Protein AF-A0A6G3MN81-F1 (afdb_monomer_lite)

Sequence (105 aa):
CWVNGWAELLYFGDRMFYSDWWASVNYSEYYRKWNMIVQDWIRTYLFDEIRHHLPNNIKNKMATVLIIILSAIIHDYLFCLTLNKFIPTFIFLYGIIGGMYLIIP

Organism: Henneguya salminicola (NCBI:txid69463)

InterPro domains:
  IPR004299 Membrane bound O-acyl transferase, MBOAT [PF03062] (1-93)
  IPR014371 Sterol O-acyltransfer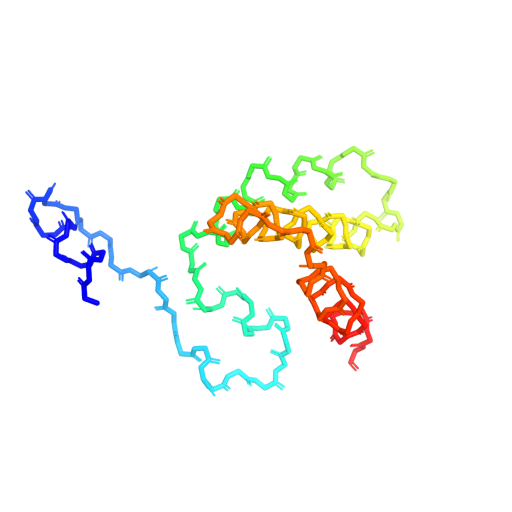ase, ACAT/DAG/ARE types [PTHR10408] (1-96)

Foldseek 3Di:
DVVVVVCVVVVNDDDQQADPLVPDPALVSNVCGVGVPVVVCCVPPQLVVQLVPDDPVCSNLVSVLVSQQVVLVVVQVVVCVVVVDRDSVSCVCRNPVVSVRVNPD

Radius of gyration: 15.77 Å; chains: 1; bounding box: 42×30×38 Å

pLDDT: mean 92.03, std 5.7, range [56.72, 98.12]

Secondary structure (DSSP, 8-state):
-HHHHHHHHTT-----S--SGGG-SSHHHHHHHH-HHHHHHIIIIIIHHHHHTS-TTTHHHHHHHHHHHHHHHHHHHHHHHHHTS---HHIIIIIIIIHHHHH--

Structure (mmCIF, N/CA/C/O backbone):
data_AF-A0A6G3MN81-F1
#
_entry.id   AF-A0A6G3MN81-F1
#
loop_
_atom_site.group_PDB
_atom_site.id
_atom_site.type_symbol
_atom_site.label_atom_id
_atom_site.label_alt_id
_atom_site.label_comp_id
_atom_site.label_asym_id
_atom_site.label_entity_id
_atom_site.label_seq_id
_atom_site.pdbx_PDB_ins_code
_atom_site.Cartn_x
_atom_site.Cartn_y
_atom_site.Cartn_z
_atom_site.occupancy
_atom_site.B_iso_or_equiv
_atom_site.auth_seq_id
_atom_site.auth_comp_id
_atom_site.auth_asym_id
_atom_site.auth_atom_id
_atom_site.pdbx_PDB_model_num
ATOM 1 N N . CYS A 1 1 ? -9.732 -12.425 8.362 1.00 89.81 1 CYS A N 1
ATOM 2 C CA . CYS A 1 1 ? -11.167 -12.804 8.379 1.00 89.81 1 CYS A CA 1
ATOM 3 C C . CYS A 1 1 ? -12.083 -11.639 7.997 1.00 89.81 1 CYS A C 1
ATOM 5 O O . CYS A 1 1 ? -12.946 -11.855 7.162 1.00 89.81 1 CYS A O 1
ATOM 7 N N . TRP A 1 2 ? -11.885 -10.429 8.538 1.00 95.75 2 TRP A N 1
ATOM 8 C CA . TRP A 1 2 ? -12.749 -9.259 8.303 1.00 95.75 2 TRP A CA 1
ATOM 9 C C . TRP A 1 2 ? -13.120 -9.009 6.832 1.00 95.75 2 TRP A C 1
ATOM 11 O O . TRP A 1 2 ? -14.298 -8.992 6.493 1.00 95.75 2 TRP A O 1
ATOM 21 N N . VAL A 1 3 ? -12.125 -8.894 5.946 1.00 96.19 3 VAL A N 1
ATOM 22 C CA . VAL A 1 3 ? -12.366 -8.606 4.519 1.00 96.19 3 VAL A CA 1
ATOM 23 C C . VAL A 1 3 ? -13.105 -9.751 3.814 1.00 96.19 3 VAL A C 1
ATOM 25 O O . VAL A 1 3 ? -13.998 -9.501 3.014 1.00 96.19 3 VAL A O 1
ATOM 28 N N . ASN A 1 4 ? -12.820 -11.008 4.176 1.00 96.38 4 ASN A N 1
ATOM 29 C CA . ASN A 1 4 ? -13.579 -12.159 3.676 1.00 96.38 4 ASN A CA 1
ATOM 30 C C . ASN A 1 4 ? -15.043 -12.128 4.131 1.00 96.38 4 ASN A C 1
ATOM 32 O O . ASN A 1 4 ? -15.917 -12.490 3.350 1.00 96.38 4 ASN A O 1
ATOM 36 N N . GLY A 1 5 ? -15.311 -11.677 5.361 1.00 97.44 5 GLY A N 1
ATOM 37 C CA . GLY A 1 5 ? -16.675 -11.515 5.866 1.00 97.44 5 GLY A CA 1
ATOM 38 C C . GLY A 1 5 ? -17.473 -10.511 5.036 1.00 97.44 5 GLY A C 1
ATOM 39 O O . GLY A 1 5 ? -18.572 -10.820 4.590 1.00 97.44 5 GLY A O 1
ATOM 40 N N . TRP A 1 6 ? -16.891 -9.343 4.751 1.00 97.56 6 TRP A N 1
ATOM 41 C CA . TRP A 1 6 ? -17.528 -8.343 3.888 1.00 97.56 6 TRP A CA 1
ATOM 42 C C . TRP A 1 6 ? -17.697 -8.810 2.449 1.00 97.56 6 TRP A C 1
ATOM 44 O O . TRP A 1 6 ? -18.755 -8.602 1.865 1.00 97.56 6 TRP A O 1
ATOM 54 N N . ALA A 1 7 ? -16.685 -9.465 1.885 1.00 97.44 7 ALA A N 1
ATOM 55 C CA . ALA A 1 7 ? -16.778 -9.983 0.532 1.00 97.44 7 ALA A CA 1
ATOM 56 C C . ALA A 1 7 ? -17.890 -11.037 0.396 1.00 97.44 7 ALA A C 1
ATOM 58 O O . ALA A 1 7 ? -18.561 -11.068 -0.628 1.00 97.44 7 ALA A O 1
ATOM 59 N N . GLU A 1 8 ? -18.156 -11.833 1.437 1.00 97.88 8 GLU A N 1
ATOM 60 C CA . GLU A 1 8 ? -19.284 -12.770 1.437 1.00 97.88 8 GLU A CA 1
ATOM 61 C C . GLU A 1 8 ? -20.630 -12.052 1.522 1.00 97.88 8 GLU A C 1
ATOM 63 O O . GLU A 1 8 ? -21.514 -12.305 0.709 1.00 97.88 8 GLU A O 1
ATOM 68 N N . LEU A 1 9 ? -20.761 -11.095 2.447 1.00 98.12 9 LEU A N 1
ATOM 69 C CA . LEU A 1 9 ? -21.987 -10.304 2.607 1.00 98.12 9 LEU A CA 1
ATOM 70 C C . LEU A 1 9 ? -22.361 -9.524 1.339 1.00 98.12 9 LEU A C 1
ATOM 72 O O . LEU A 1 9 ? -23.541 -9.299 1.080 1.00 98.12 9 LEU A O 1
ATOM 76 N N . LEU A 1 10 ? -21.363 -9.103 0.562 1.00 98.00 10 LEU A N 1
ATOM 77 C CA . LEU A 1 10 ? -21.537 -8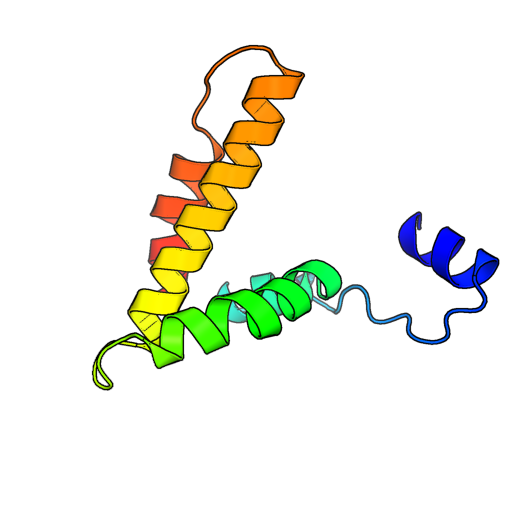.332 -0.668 1.00 98.00 10 LEU A CA 1
ATOM 78 C C . LEU A 1 10 ? -21.554 -9.199 -1.936 1.00 98.00 10 LEU A C 1
ATOM 80 O O . LEU A 1 10 ? -21.603 -8.645 -3.031 1.00 98.00 10 LEU A O 1
ATOM 84 N N . TYR A 1 11 ? -21.499 -10.531 -1.813 1.00 97.31 11 TYR A N 1
ATOM 85 C CA . TYR A 1 11 ? -21.392 -11.458 -2.949 1.00 97.31 11 TYR A CA 1
ATOM 86 C C . TYR A 1 11 ? -20.218 -11.135 -3.894 1.00 97.31 11 TYR A C 1
ATOM 88 O O . TYR A 1 11 ? -20.289 -11.329 -5.108 1.00 97.31 11 TYR A O 1
ATOM 96 N N . PHE A 1 12 ? -19.115 -10.631 -3.342 1.00 97.44 12 PHE A N 1
ATOM 97 C CA . PHE A 1 12 ? -17.908 -10.304 -4.089 1.00 97.44 12 PHE A CA 1
ATOM 98 C C . PHE A 1 12 ? -17.066 -11.568 -4.312 1.00 97.44 12 PHE A C 1
ATOM 100 O O . PHE A 1 12 ? -16.662 -12.238 -3.363 1.00 97.44 12 PHE A O 1
ATOM 107 N N . GLY A 1 13 ? -16.828 -11.932 -5.573 1.00 96.06 13 GLY A N 1
ATOM 108 C CA . GLY A 1 13 ? -16.188 -13.203 -5.936 1.00 96.06 13 GLY A CA 1
ATOM 109 C C . GLY A 1 13 ? -14.665 -13.235 -5.788 1.00 96.06 13 GLY A C 1
ATOM 110 O O . GLY A 1 13 ? -14.112 -14.306 -5.549 1.00 96.06 13 GLY A O 1
ATOM 111 N N . ASP A 1 14 ? -13.981 -12.093 -5.903 1.00 95.44 14 ASP A N 1
ATOM 112 C CA . ASP A 1 14 ? -12.521 -12.047 -5.789 1.00 95.44 14 ASP A CA 1
ATOM 113 C C . ASP A 1 14 ? -12.090 -12.037 -4.315 1.00 95.44 14 ASP A C 1
ATOM 115 O O . ASP A 1 14 ? -12.557 -11.231 -3.508 1.00 95.44 14 ASP A O 1
ATOM 119 N N . ARG A 1 15 ? -11.221 -12.983 -3.955 1.00 94.50 15 ARG A N 1
ATOM 120 C CA . ARG A 1 15 ? -10.774 -13.234 -2.577 1.00 94.50 15 ARG A CA 1
ATOM 121 C C . ARG A 1 15 ? -9.258 -13.174 -2.419 1.00 94.50 15 ARG A C 1
ATOM 123 O O . ARG A 1 15 ? -8.759 -13.467 -1.330 1.00 94.50 15 ARG A O 1
ATOM 130 N N . MET A 1 16 ? -8.511 -12.788 -3.457 1.00 94.31 16 MET A N 1
ATOM 131 C CA . MET A 1 16 ? -7.052 -12.653 -3.381 1.00 94.31 16 MET A CA 1
ATOM 132 C C . MET A 1 16 ? -6.638 -11.350 -2.684 1.00 94.31 16 MET A C 1
ATOM 134 O O . MET A 1 16 ? -6.056 -10.448 -3.274 1.00 94.31 16 MET A O 1
ATOM 138 N N . PHE A 1 17 ? -6.934 -11.244 -1.389 1.00 95.69 17 PHE A N 1
ATOM 139 C CA . PHE A 1 17 ? -6.592 -10.064 -0.587 1.00 95.69 17 PHE A CA 1
ATOM 140 C C . PHE A 1 17 ? -5.129 -10.049 -0.118 1.00 95.69 17 PHE A C 1
ATOM 142 O O . PHE A 1 17 ? -4.583 -8.989 0.192 1.00 95.69 17 PHE A O 1
ATOM 149 N N . TYR A 1 18 ? -4.501 -11.222 -0.047 1.00 95.12 18 TYR A N 1
ATOM 150 C CA . TYR A 1 18 ? -3.092 -11.434 0.276 1.00 95.12 18 TYR A CA 1
ATOM 151 C C . TYR A 1 18 ? -2.625 -12.763 -0.333 1.00 95.12 18 TYR A C 1
ATOM 153 O O . TYR A 1 18 ? -3.433 -13.669 -0.543 1.00 95.12 18 TYR A O 1
ATOM 161 N N . SER A 1 19 ? -1.322 -12.887 -0.577 1.00 94.69 19 SER A N 1
ATOM 162 C CA . SER A 1 19 ? -0.676 -14.128 -1.032 1.00 94.69 19 SER A CA 1
ATOM 163 C C . SER A 1 19 ? 0.221 -14.703 0.074 1.00 94.69 19 SER A C 1
ATOM 165 O O . SER A 1 19 ? 0.214 -14.231 1.210 1.00 94.69 19 SER A O 1
ATOM 167 N N . ASP A 1 20 ? 1.016 -15.714 -0.256 1.00 95.62 20 ASP A N 1
ATOM 168 C CA . ASP A 1 20 ? 2.115 -16.326 0.506 1.00 95.62 20 ASP A CA 1
ATOM 169 C C . ASP A 1 20 ? 3.267 -15.353 0.865 1.00 95.62 20 ASP A C 1
ATOM 171 O O . ASP A 1 20 ? 4.444 -15.614 0.618 1.00 95.62 20 ASP A O 1
ATOM 175 N N . TRP A 1 21 ? 2.952 -14.206 1.472 1.00 94.12 21 TRP A N 1
ATOM 176 C CA . TRP A 1 21 ? 3.918 -13.157 1.818 1.00 94.12 21 TRP A CA 1
ATOM 177 C C . TRP A 1 21 ? 4.984 -13.626 2.812 1.00 94.12 21 TRP A C 1
ATOM 179 O O . TRP A 1 21 ? 6.106 -13.127 2.772 1.00 94.12 21 TRP A O 1
ATOM 189 N N . TRP A 1 22 ? 4.671 -14.604 3.663 1.00 93.94 22 TRP A N 1
ATOM 190 C CA . TRP A 1 22 ? 5.595 -15.163 4.657 1.00 93.94 22 TRP A CA 1
ATOM 191 C C . TRP A 1 22 ? 6.725 -15.987 4.032 1.00 93.94 22 TRP A C 1
ATOM 193 O O . TRP A 1 22 ? 7.759 -16.176 4.664 1.00 93.94 22 TRP A O 1
ATOM 203 N N . ALA A 1 23 ? 6.531 -16.481 2.807 1.00 95.44 23 ALA A N 1
ATOM 204 C CA . ALA A 1 23 ? 7.532 -17.236 2.061 1.00 95.44 23 ALA A CA 1
ATOM 205 C C . ALA A 1 23 ? 8.410 -16.334 1.172 1.00 95.44 23 ALA A C 1
ATOM 207 O O . ALA A 1 23 ? 9.287 -16.831 0.468 1.00 95.44 23 ALA A O 1
ATOM 208 N N . SER A 1 24 ? 8.179 -15.017 1.193 1.00 92.12 24 SER A N 1
ATOM 209 C CA . SER A 1 24 ? 8.939 -14.051 0.395 1.00 92.12 24 SER A CA 1
ATOM 210 C C . SER A 1 24 ? 10.409 -14.028 0.805 1.00 92.12 24 SER A C 1
ATOM 212 O O . SER A 1 24 ? 10.728 -13.859 1.981 1.00 92.12 24 SER A O 1
ATOM 214 N N . VAL A 1 25 ? 11.310 -14.126 -0.174 1.00 90.62 25 VAL A N 1
ATOM 215 C CA . VAL A 1 25 ? 12.768 -14.131 0.073 1.00 90.62 25 VAL A CA 1
ATOM 216 C C . VAL A 1 25 ? 13.351 -12.715 0.072 1.00 90.62 25 VAL A C 1
ATOM 218 O O . VAL A 1 25 ? 14.400 -12.463 0.658 1.00 90.62 25 VAL A O 1
ATOM 221 N N . ASN A 1 26 ? 12.666 -11.765 -0.568 1.00 89.25 26 ASN A N 1
ATOM 222 C CA . ASN A 1 26 ? 13.080 -10.367 -0.638 1.00 89.25 26 ASN A CA 1
ATOM 223 C C . ASN A 1 26 ? 11.937 -9.415 -0.254 1.00 89.25 26 ASN A C 1
ATOM 225 O O . ASN A 1 26 ? 10.752 -9.743 -0.359 1.00 89.25 26 ASN A O 1
ATOM 229 N N . TYR A 1 27 ? 12.302 -8.197 0.153 1.00 87.94 27 TYR A N 1
ATOM 230 C CA . TYR A 1 27 ? 11.336 -7.174 0.567 1.00 87.94 27 TYR A CA 1
ATOM 231 C C . TYR A 1 27 ? 10.396 -6.757 -0.567 1.00 87.94 27 TYR A C 1
ATOM 233 O O . TYR A 1 27 ? 9.220 -6.493 -0.331 1.00 87.94 27 TYR A O 1
ATOM 241 N N . SER A 1 28 ? 10.889 -6.737 -1.806 1.00 88.50 28 SER A N 1
ATOM 242 C CA . SER A 1 28 ? 10.086 -6.390 -2.981 1.00 88.50 28 SER A CA 1
ATOM 243 C C . SER A 1 28 ? 8.881 -7.322 -3.148 1.00 88.50 28 SER A C 1
ATOM 245 O O . SER A 1 28 ? 7.775 -6.874 -3.442 1.00 88.50 28 SER A O 1
ATOM 247 N N . GLU A 1 29 ? 9.085 -8.620 -2.946 1.00 91.31 29 GLU A N 1
ATOM 248 C CA . GLU A 1 29 ? 8.041 -9.636 -2.988 1.00 91.31 29 GLU A CA 1
ATOM 249 C C . GLU A 1 29 ? 7.115 -9.552 -1.775 1.00 91.31 29 GLU A C 1
ATOM 251 O O . GLU A 1 29 ? 5.896 -9.565 -1.949 1.00 91.31 29 GLU A O 1
ATOM 256 N N . TYR A 1 30 ? 7.679 -9.359 -0.580 1.00 92.06 30 TYR A N 1
ATOM 257 C CA . TYR A 1 30 ? 6.910 -9.202 0.654 1.00 92.06 30 TYR A CA 1
ATOM 258 C C . TYR A 1 30 ? 5.855 -8.091 0.539 1.00 92.06 30 TYR A C 1
ATOM 260 O O . TYR A 1 30 ? 4.669 -8.344 0.762 1.00 92.06 30 TYR A O 1
ATOM 268 N N . TYR A 1 31 ? 6.251 -6.883 0.110 1.00 90.12 31 TYR A N 1
ATOM 269 C CA . TYR A 1 31 ? 5.313 -5.761 -0.029 1.00 90.12 31 TYR A CA 1
ATOM 270 C C . TYR A 1 31 ? 4.223 -6.025 -1.070 1.00 90.12 31 TYR A C 1
ATOM 272 O O . TYR A 1 31 ? 3.087 -5.600 -0.878 1.00 90.12 31 TYR A O 1
ATOM 280 N N . ARG A 1 32 ? 4.532 -6.770 -2.142 1.00 91.56 32 ARG A N 1
ATOM 281 C CA . ARG A 1 32 ? 3.536 -7.110 -3.166 1.00 91.56 32 ARG A CA 1
ATOM 282 C C . ARG A 1 32 ? 2.488 -8.109 -2.687 1.00 91.56 32 ARG A C 1
ATOM 284 O O . ARG A 1 32 ? 1.366 -8.079 -3.177 1.00 91.56 32 ARG A O 1
ATOM 291 N N . LYS A 1 33 ? 2.859 -9.009 -1.775 1.00 95.19 33 LYS A N 1
ATOM 292 C CA . LYS A 1 33 ? 2.012 -10.131 -1.350 1.00 95.19 33 LYS A CA 1
ATOM 293 C C . LYS A 1 33 ? 1.242 -9.869 -0.054 1.00 95.19 33 LYS A C 1
ATOM 295 O O . LYS A 1 33 ? 0.209 -10.500 0.157 1.00 95.19 33 LYS A O 1
ATOM 300 N N . TRP A 1 34 ? 1.739 -8.986 0.818 1.00 94.38 34 TRP A N 1
ATOM 301 C CA . TRP A 1 34 ? 1.195 -8.778 2.168 1.00 94.38 34 TRP A CA 1
ATOM 302 C C . TRP A 1 34 ? -0.252 -8.264 2.175 1.00 94.38 34 TRP A C 1
ATOM 304 O O . TRP A 1 34 ? -1.112 -8.834 2.840 1.00 94.38 34 TRP A O 1
ATOM 314 N N . ASN A 1 35 ? -0.520 -7.183 1.441 1.00 95.75 35 ASN A N 1
ATOM 315 C CA . ASN A 1 35 ? -1.841 -6.568 1.342 1.00 95.75 35 ASN A CA 1
ATOM 316 C C . ASN A 1 35 ? -2.081 -6.170 -0.111 1.00 95.75 35 ASN A C 1
ATOM 318 O O . ASN A 1 35 ? -1.738 -5.064 -0.531 1.00 95.75 35 ASN A O 1
ATOM 322 N N . MET A 1 36 ? -2.645 -7.104 -0.873 1.00 95.38 36 MET A N 1
ATOM 323 C CA . MET A 1 36 ? -2.823 -6.946 -2.313 1.00 95.38 36 MET A CA 1
ATOM 324 C C . MET A 1 36 ? -3.818 -5.832 -2.641 1.00 95.38 36 ME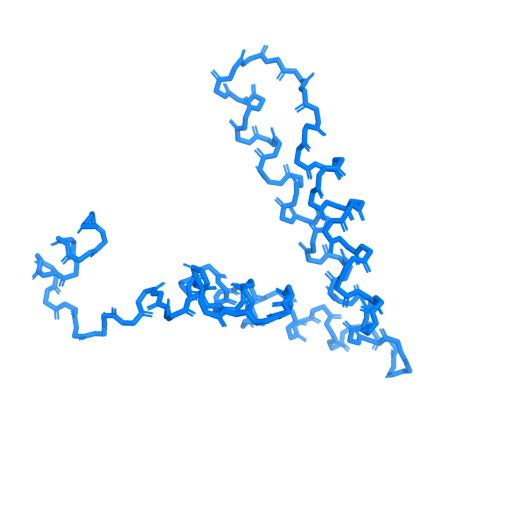T A C 1
ATOM 326 O O . MET A 1 36 ? -3.590 -5.090 -3.584 1.00 95.38 36 MET A O 1
ATOM 330 N N . ILE A 1 37 ? -4.839 -5.618 -1.804 1.00 96.06 37 ILE A N 1
ATOM 331 C CA . ILE A 1 37 ? -5.825 -4.539 -1.997 1.00 96.06 37 ILE A CA 1
ATOM 332 C C . ILE A 1 37 ? -5.131 -3.173 -2.039 1.00 96.06 37 ILE A C 1
ATOM 334 O O . ILE A 1 37 ? -5.334 -2.380 -2.958 1.00 96.06 37 ILE A O 1
ATOM 338 N N . VAL A 1 38 ? -4.294 -2.892 -1.036 1.00 96.31 38 VAL A N 1
ATOM 339 C CA . VAL A 1 38 ? -3.553 -1.626 -0.966 1.00 96.31 38 VAL A CA 1
ATOM 340 C C . VAL A 1 38 ? -2.481 -1.580 -2.048 1.00 96.31 38 VAL A C 1
ATOM 342 O O . VAL A 1 38 ? -2.298 -0.541 -2.678 1.00 96.31 38 VAL A O 1
ATOM 345 N N . GLN A 1 39 ? -1.794 -2.694 -2.296 1.00 94.88 39 GLN A N 1
ATOM 346 C CA . GLN A 1 39 ? -0.752 -2.763 -3.312 1.00 94.88 39 GLN A CA 1
ATOM 347 C C . GLN A 1 39 ? -1.288 -2.465 -4.719 1.00 94.88 39 GLN A C 1
ATOM 349 O O . GLN A 1 39 ? -0.650 -1.715 -5.459 1.00 94.88 39 GLN A O 1
ATOM 354 N N . ASP A 1 40 ? -2.442 -3.016 -5.088 1.00 95.38 40 ASP A N 1
ATOM 355 C CA . ASP A 1 40 ? -3.057 -2.810 -6.399 1.00 95.38 40 ASP A CA 1
ATOM 356 C C . ASP A 1 40 ? -3.563 -1.377 -6.555 1.00 95.38 40 ASP A C 1
ATOM 358 O O . ASP A 1 40 ? -3.376 -0.771 -7.614 1.00 95.38 40 ASP A O 1
ATOM 362 N N . TRP A 1 41 ? -4.107 -0.786 -5.484 1.00 96.69 41 TRP A N 1
ATOM 363 C CA . TRP A 1 41 ? -4.478 0.629 -5.466 1.00 96.69 41 TRP A CA 1
ATOM 364 C C . TRP A 1 41 ? -3.255 1.538 -5.649 1.00 96.69 41 TRP A C 1
ATOM 366 O O . TRP A 1 41 ? -3.248 2.401 -6.527 1.00 96.69 41 TRP A O 1
ATOM 376 N N . ILE A 1 42 ? -2.188 1.306 -4.877 1.00 96.00 42 ILE A N 1
ATOM 377 C CA . ILE A 1 42 ? -0.931 2.056 -4.990 1.00 96.00 42 ILE A CA 1
ATOM 378 C C . ILE A 1 42 ? -0.357 1.912 -6.399 1.00 96.00 42 ILE A C 1
ATOM 380 O O . ILE A 1 42 ? 0.072 2.899 -6.991 1.00 96.00 42 ILE A O 1
ATOM 384 N N . ARG A 1 43 ? -0.339 0.699 -6.956 1.00 94.25 43 ARG A N 1
ATOM 385 C CA . ARG A 1 43 ? 0.214 0.453 -8.287 1.00 94.25 43 ARG A CA 1
ATOM 386 C C . ARG A 1 43 ? -0.559 1.212 -9.364 1.00 94.25 43 ARG A C 1
ATOM 388 O O . ARG A 1 43 ? 0.053 1.951 -10.130 1.00 94.25 43 ARG A O 1
ATOM 395 N N . THR A 1 44 ? -1.877 1.042 -9.376 1.00 94.94 44 THR A N 1
ATOM 396 C CA . THR A 1 44 ? -2.754 1.546 -10.439 1.00 94.94 44 THR A CA 1
ATOM 397 C C . THR A 1 44 ? -2.886 3.065 -10.402 1.00 94.94 44 THR A C 1
ATOM 399 O O . THR A 1 44 ? -2.845 3.702 -11.447 1.00 94.94 44 THR A O 1
ATOM 402 N N . TYR A 1 45 ? -3.028 3.658 -9.212 1.00 95.31 45 TYR A N 1
ATOM 403 C CA . TYR A 1 45 ? -3.357 5.083 -9.085 1.00 95.31 45 TYR A CA 1
ATOM 404 C C . TYR A 1 45 ? -2.176 5.977 -8.719 1.00 95.31 45 TYR A C 1
ATOM 406 O O . TYR A 1 45 ? -2.219 7.172 -8.992 1.00 95.31 45 TYR A O 1
ATOM 414 N N . LEU A 1 46 ? -1.138 5.440 -8.075 1.00 95.38 46 LEU A N 1
ATOM 415 C CA . LEU A 1 46 ? 0.003 6.244 -7.635 1.00 95.38 46 LEU A CA 1
ATOM 416 C C . LEU A 1 46 ? 1.261 5.922 -8.431 1.00 95.38 46 LEU A C 1
ATOM 418 O O . LEU A 1 46 ? 1.890 6.827 -8.968 1.00 95.38 46 LEU A O 1
ATOM 422 N N . PHE A 1 47 ? 1.653 4.651 -8.513 1.00 94.12 47 PHE A N 1
ATOM 423 C CA . PHE A 1 47 ? 2.934 4.274 -9.107 1.00 94.12 47 PHE A CA 1
ATOM 424 C C . PHE A 1 47 ? 2.997 4.572 -10.593 1.00 94.12 47 PHE A C 1
ATOM 426 O O . PHE A 1 47 ? 3.967 5.193 -11.025 1.00 94.12 47 PHE A O 1
ATOM 433 N N . ASP A 1 48 ? 1.996 4.149 -11.361 1.00 93.06 48 ASP A N 1
ATOM 434 C CA . ASP A 1 48 ? 2.015 4.331 -12.810 1.00 93.06 48 ASP A CA 1
ATOM 435 C C . ASP A 1 48 ? 1.932 5.820 -13.194 1.00 93.06 48 ASP A C 1
ATOM 437 O O . ASP A 1 48 ? 2.699 6.265 -14.052 1.00 93.06 48 ASP A O 1
ATOM 441 N N . GLU A 1 49 ? 1.138 6.613 -12.468 1.00 94.31 49 GLU A N 1
ATOM 442 C CA . GLU A 1 49 ? 1.058 8.075 -12.618 1.00 94.31 49 GLU A CA 1
ATOM 443 C C . GLU A 1 49 ? 2.386 8.768 -12.269 1.00 94.31 49 GLU A C 1
ATOM 445 O O . GLU A 1 49 ? 2.975 9.469 -13.096 1.00 94.31 49 GLU A O 1
ATOM 450 N N . ILE A 1 50 ? 2.939 8.520 -11.074 1.00 93.56 50 ILE A N 1
ATOM 451 C CA . ILE A 1 50 ? 4.225 9.102 -10.649 1.00 93.56 50 ILE A CA 1
ATOM 452 C C . ILE A 1 50 ? 5.334 8.716 -11.634 1.00 93.56 50 ILE A C 1
ATOM 454 O O . ILE A 1 50 ? 6.159 9.545 -12.020 1.00 93.56 50 ILE A O 1
ATOM 458 N N . ARG A 1 51 ? 5.356 7.454 -12.069 1.00 94.00 51 ARG A N 1
ATOM 459 C CA . ARG A 1 51 ? 6.330 6.942 -13.033 1.00 94.00 51 ARG A CA 1
ATOM 460 C C . ARG A 1 51 ? 6.204 7.625 -14.395 1.00 94.00 51 ARG A C 1
ATOM 462 O O . ARG A 1 51 ? 7.237 7.822 -15.036 1.00 94.00 51 ARG A O 1
ATOM 469 N N . HIS A 1 52 ? 4.993 7.951 -14.845 1.00 92.50 52 HIS A N 1
ATOM 470 C CA . HIS A 1 52 ? 4.757 8.630 -16.121 1.00 92.50 52 HIS A CA 1
ATOM 471 C C . HIS A 1 52 ? 5.336 10.052 -16.132 1.00 92.50 52 HIS A C 1
ATOM 473 O O . HIS A 1 52 ? 5.888 10.487 -17.141 1.00 92.50 52 HIS A O 1
ATOM 479 N N . HIS A 1 53 ? 5.296 10.741 -14.990 1.00 92.25 53 HIS A N 1
ATOM 480 C CA . HIS A 1 53 ? 5.817 12.102 -14.837 1.00 92.25 53 HIS A CA 1
ATOM 481 C C . HIS A 1 53 ? 7.326 12.188 -14.543 1.00 92.25 53 HIS A C 1
ATOM 483 O O . HIS A 1 53 ? 7.870 13.288 -14.433 1.00 92.25 53 HIS A O 1
ATOM 489 N N . LEU A 1 54 ? 8.025 11.054 -14.422 1.00 93.00 54 LEU A N 1
ATOM 490 C CA . LEU A 1 54 ? 9.449 11.008 -14.088 1.00 93.00 54 LEU A CA 1
AT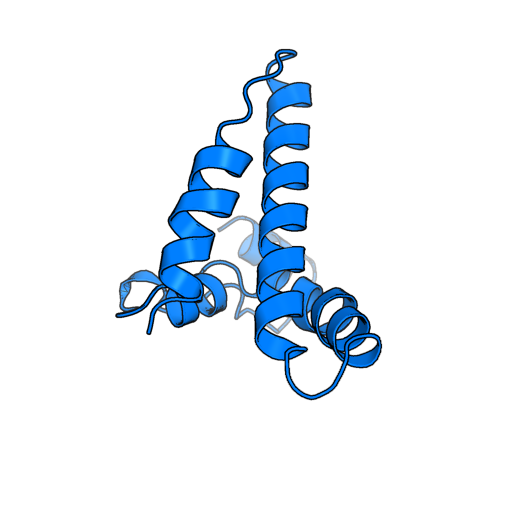OM 491 C C . LEU A 1 54 ? 10.346 10.732 -15.309 1.00 93.00 54 LEU A C 1
ATOM 493 O O . LEU A 1 54 ? 9.973 9.987 -16.219 1.00 93.00 54 LEU A O 1
ATOM 497 N N . PRO A 1 55 ? 11.590 11.250 -15.316 1.00 88.19 55 PRO A N 1
ATOM 498 C CA . PRO A 1 55 ? 12.541 10.999 -16.393 1.00 88.19 55 PRO A CA 1
ATOM 499 C C . PRO A 1 55 ? 12.897 9.509 -16.519 1.00 88.19 55 PRO A C 1
ATOM 501 O O . PRO A 1 55 ? 13.149 8.807 -15.534 1.00 88.19 55 PRO A O 1
ATOM 504 N N . ASN A 1 56 ? 12.970 9.032 -17.768 1.00 87.81 56 ASN A N 1
ATOM 505 C CA . ASN A 1 56 ? 13.053 7.607 -18.118 1.00 87.81 56 ASN A CA 1
ATOM 506 C C . ASN A 1 56 ? 14.177 6.824 -17.425 1.00 87.81 56 ASN A C 1
ATOM 508 O O . ASN A 1 56 ? 13.993 5.641 -17.139 1.00 87.81 56 ASN A O 1
ATOM 512 N N . ASN A 1 57 ? 15.302 7.470 -17.127 1.00 86.56 57 ASN A N 1
ATOM 513 C CA . ASN A 1 57 ? 16.492 6.803 -16.596 1.00 86.56 57 ASN A CA 1
ATOM 514 C C . ASN A 1 57 ? 16.360 6.414 -15.114 1.00 86.56 57 ASN A C 1
ATOM 516 O O . ASN A 1 57 ? 17.055 5.512 -14.654 1.00 86.56 57 ASN A O 1
ATOM 520 N N . ILE A 1 58 ? 15.475 7.076 -14.361 1.00 87.19 58 ILE A N 1
ATOM 521 C CA . ILE A 1 58 ? 15.360 6.915 -12.899 1.00 87.19 58 ILE A CA 1
ATOM 522 C C . ILE A 1 58 ? 13.923 6.691 -12.414 1.00 87.19 58 ILE A C 1
ATOM 524 O O . ILE A 1 58 ? 13.714 6.444 -11.224 1.00 87.19 58 ILE A O 1
ATOM 528 N N . LYS A 1 59 ? 12.941 6.701 -13.327 1.00 90.50 59 LYS A N 1
ATOM 529 C CA . LYS A 1 59 ? 11.506 6.655 -13.011 1.00 90.50 59 LYS A CA 1
ATOM 530 C C . LYS A 1 59 ? 11.091 5.537 -12.053 1.00 90.50 59 LYS A C 1
ATOM 532 O O . LYS A 1 59 ? 10.354 5.806 -11.117 1.00 90.50 59 LYS A O 1
ATOM 537 N N . ASN A 1 60 ? 11.603 4.312 -12.206 1.00 88.12 60 ASN A N 1
ATOM 538 C CA . ASN A 1 60 ? 11.181 3.183 -11.359 1.00 88.12 60 ASN A CA 1
ATOM 539 C C . ASN A 1 60 ? 11.677 3.323 -9.916 1.00 88.12 60 ASN A C 1
ATOM 541 O O . ASN A 1 60 ? 10.912 3.123 -8.973 1.00 88.12 60 ASN A O 1
ATOM 545 N N . LYS A 1 61 ? 12.958 3.670 -9.744 1.00 88.50 61 LYS A N 1
ATOM 546 C CA . LYS A 1 61 ? 13.568 3.826 -8.418 1.00 88.50 61 LYS A CA 1
ATOM 547 C C . LYS A 1 61 ? 12.974 5.033 -7.698 1.00 88.50 61 LYS A C 1
ATOM 549 O O . LYS A 1 61 ? 12.566 4.909 -6.550 1.00 88.50 61 LYS A O 1
ATOM 554 N N . MET A 1 62 ? 12.848 6.165 -8.392 1.00 90.50 62 MET A N 1
ATOM 555 C CA . MET A 1 62 ? 12.237 7.368 -7.824 1.00 90.50 62 MET A CA 1
ATOM 556 C C . MET A 1 62 ? 10.761 7.170 -7.474 1.00 90.50 62 MET A C 1
ATOM 558 O O . MET A 1 62 ? 10.367 7.533 -6.372 1.00 90.50 62 MET A O 1
ATOM 562 N N . ALA A 1 63 ? 9.960 6.549 -8.346 1.00 92.81 63 ALA A N 1
ATOM 563 C CA . ALA A 1 63 ? 8.557 6.265 -8.040 1.00 92.81 63 ALA A CA 1
ATOM 564 C C . ALA A 1 63 ? 8.420 5.357 -6.808 1.00 92.81 63 ALA A C 1
ATOM 566 O O . ALA A 1 63 ? 7.590 5.612 -5.942 1.00 92.81 63 ALA A O 1
ATOM 567 N N . THR A 1 64 ? 9.289 4.348 -6.683 1.00 91.31 64 THR A N 1
ATOM 568 C CA . THR A 1 64 ? 9.320 3.463 -5.508 1.00 91.31 64 THR A CA 1
ATOM 569 C C . THR A 1 64 ? 9.633 4.245 -4.228 1.00 91.31 64 THR A C 1
ATOM 571 O O . THR A 1 64 ? 8.902 4.126 -3.251 1.00 91.31 64 THR A O 1
ATOM 574 N N . VAL A 1 65 ? 10.666 5.097 -4.241 1.00 90.44 65 VAL A N 1
ATOM 575 C CA . VAL A 1 65 ? 11.030 5.949 -3.091 1.00 90.44 65 VAL A CA 1
ATOM 576 C C . VAL A 1 65 ? 9.877 6.868 -2.688 1.00 90.44 65 VAL A C 1
ATOM 578 O O . VAL A 1 65 ? 9.530 6.937 -1.511 1.00 90.44 65 VAL A O 1
ATOM 581 N N . LEU A 1 66 ? 9.259 7.544 -3.659 1.00 92.31 66 LEU A N 1
ATOM 582 C CA . LEU A 1 66 ? 8.152 8.466 -3.404 1.00 92.31 66 LEU A CA 1
ATOM 583 C C . LEU A 1 66 ? 6.956 7.757 -2.763 1.00 92.31 66 LEU A C 1
ATOM 585 O O . LEU A 1 66 ? 6.378 8.277 -1.813 1.00 92.31 66 LEU A O 1
ATOM 589 N N . ILE A 1 67 ? 6.622 6.552 -3.227 1.00 94.25 67 ILE A N 1
ATOM 590 C CA . ILE A 1 67 ? 5.526 5.760 -2.660 1.00 94.25 67 ILE A CA 1
ATOM 591 C C . ILE A 1 67 ? 5.824 5.303 -1.241 1.00 94.25 67 ILE A C 1
ATOM 593 O O . ILE A 1 67 ? 4.935 5.357 -0.396 1.00 94.25 67 ILE A O 1
ATOM 597 N N . ILE A 1 68 ? 7.050 4.861 -0.958 1.00 91.62 68 ILE A N 1
ATOM 598 C CA . ILE A 1 68 ? 7.421 4.429 0.394 1.00 91.62 68 ILE A CA 1
ATOM 599 C C . ILE A 1 68 ? 7.327 5.609 1.364 1.00 91.62 68 ILE A C 1
ATOM 601 O O . ILE A 1 68 ? 6.768 5.457 2.448 1.00 91.62 68 ILE A O 1
ATOM 605 N N . ILE A 1 69 ? 7.815 6.789 0.968 1.00 92.00 69 ILE A N 1
ATOM 606 C CA . ILE A 1 69 ? 7.717 8.007 1.783 1.00 92.00 69 ILE A CA 1
ATOM 607 C C . ILE A 1 69 ? 6.252 8.387 2.005 1.00 92.00 69 ILE A C 1
ATOM 609 O O . ILE A 1 69 ? 5.846 8.611 3.143 1.00 92.00 69 ILE A O 1
ATOM 613 N N . LEU A 1 70 ? 5.445 8.420 0.940 1.00 94.25 70 LEU A N 1
ATOM 614 C CA . LEU A 1 70 ? 4.021 8.738 1.033 1.00 94.25 70 LEU A CA 1
ATOM 615 C C . LEU A 1 70 ? 3.286 7.754 1.953 1.00 94.25 70 LEU A C 1
ATOM 617 O O . LEU A 1 70 ? 2.531 8.169 2.829 1.00 94.25 70 LEU A O 1
ATOM 621 N N . SER A 1 71 ? 3.550 6.456 1.792 1.00 94.12 71 SER A N 1
ATOM 622 C CA . SER A 1 71 ? 3.001 5.406 2.646 1.00 94.12 71 SER A CA 1
ATOM 623 C C . SER A 1 71 ? 3.402 5.620 4.106 1.00 94.12 71 SER A C 1
ATOM 625 O O . SER A 1 71 ? 2.539 5.608 4.983 1.00 94.12 71 SER A O 1
ATOM 627 N N . ALA A 1 72 ? 4.679 5.891 4.384 1.00 94.06 72 ALA A N 1
ATOM 628 C CA . ALA A 1 72 ? 5.167 6.126 5.739 1.00 94.06 72 ALA A CA 1
ATOM 629 C C . ALA A 1 72 ? 4.510 7.351 6.401 1.00 94.06 72 ALA A C 1
ATOM 631 O O . ALA A 1 72 ? 4.097 7.263 7.555 1.00 94.06 72 ALA A O 1
ATOM 632 N N . ILE A 1 73 ? 4.334 8.451 5.657 1.00 94.38 73 ILE A N 1
ATOM 633 C CA . ILE A 1 73 ? 3.634 9.655 6.135 1.00 94.38 73 ILE A CA 1
ATOM 634 C C . ILE A 1 73 ? 2.182 9.335 6.504 1.00 94.38 73 ILE A C 1
ATOM 636 O O . ILE A 1 73 ? 1.713 9.771 7.552 1.00 94.38 73 ILE A O 1
ATOM 640 N N . ILE A 1 74 ? 1.468 8.564 5.676 1.00 95.44 74 ILE A N 1
ATOM 641 C CA . ILE A 1 74 ? 0.074 8.181 5.954 1.00 95.44 74 ILE A CA 1
ATOM 642 C C . ILE A 1 74 ? -0.012 7.313 7.217 1.00 95.44 74 ILE A C 1
ATOM 644 O O . ILE A 1 74 ? -0.893 7.532 8.050 1.00 95.44 74 ILE A O 1
ATOM 648 N N . HIS A 1 75 ? 0.907 6.360 7.398 1.00 94.50 75 HIS A N 1
ATOM 649 C CA . HIS A 1 75 ? 0.938 5.525 8.602 1.00 94.50 75 HIS A CA 1
ATOM 650 C C . HIS A 1 75 ? 1.222 6.351 9.861 1.00 94.50 75 HIS A C 1
ATOM 652 O O . HIS A 1 75 ? 0.491 6.224 10.845 1.00 94.50 75 HIS A O 1
ATOM 658 N N . ASP A 1 76 ? 2.223 7.236 9.822 1.00 95.19 76 ASP A N 1
ATOM 659 C CA . ASP A 1 76 ? 2.515 8.128 10.945 1.00 95.19 76 ASP A CA 1
ATOM 660 C C . ASP A 1 76 ? 1.342 9.074 11.220 1.00 95.19 76 ASP A C 1
ATOM 662 O O . ASP A 1 76 ? 0.997 9.275 12.379 1.00 95.19 76 ASP A O 1
ATOM 666 N N . TYR A 1 77 ? 0.661 9.593 10.195 1.00 95.31 77 TYR A N 1
ATOM 667 C CA . TYR A 1 77 ? -0.530 10.429 10.367 1.00 95.31 77 TYR A CA 1
ATOM 668 C C . TYR A 1 77 ? -1.648 9.699 11.126 1.00 95.31 77 TYR A C 1
ATOM 670 O O . TYR A 1 77 ? -2.180 10.234 12.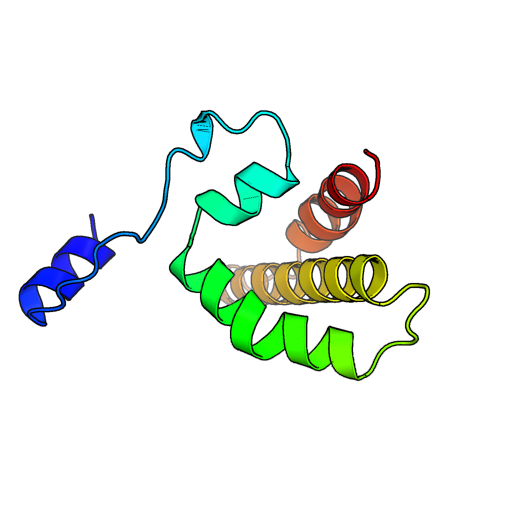100 1.00 95.31 77 TYR A O 1
ATOM 678 N N . LEU A 1 78 ? -1.964 8.455 10.748 1.00 95.50 78 LEU A N 1
ATOM 679 C CA . LEU A 1 78 ? -2.962 7.636 11.449 1.00 95.50 78 LEU A CA 1
ATOM 680 C C . LEU A 1 78 ? -2.555 7.353 12.906 1.00 95.50 78 LEU A C 1
ATOM 682 O O . LEU A 1 78 ? -3.387 7.422 13.815 1.00 95.50 78 LEU A O 1
ATOM 686 N N . PHE A 1 79 ? -1.272 7.088 13.157 1.00 94.88 79 PHE A N 1
ATOM 687 C CA . PHE A 1 79 ? -0.756 6.907 14.517 1.00 94.88 79 PHE A CA 1
ATOM 688 C C . PHE A 1 79 ? -0.802 8.202 15.334 1.00 94.88 79 PHE A C 1
ATOM 690 O O . PHE A 1 79 ? -1.202 8.186 16.496 1.00 94.88 79 PHE A O 1
ATOM 697 N N . CYS A 1 80 ? -0.467 9.337 14.724 1.00 95.94 80 CYS A N 1
ATOM 698 C CA . CYS A 1 80 ? -0.533 10.641 15.372 1.00 95.94 80 CYS A CA 1
ATOM 699 C C . CYS A 1 80 ? -1.961 10.990 15.785 1.00 95.94 80 CYS A C 1
ATOM 701 O O . CYS A 1 80 ? -2.164 11.473 16.895 1.00 95.94 80 CYS A O 1
ATOM 703 N N . LEU A 1 81 ? -2.945 10.708 14.926 1.00 96.38 81 LEU A N 1
ATOM 704 C CA . LEU A 1 81 ? -4.359 10.926 15.230 1.00 96.38 81 LEU A CA 1
ATOM 705 C C . LEU A 1 81 ? -4.856 10.036 16.373 1.00 96.38 81 LEU A C 1
ATOM 707 O O . LEU A 1 81 ? -5.562 10.509 17.258 1.00 96.38 81 LEU A O 1
ATOM 711 N N . THR A 1 82 ? -4.489 8.754 16.366 1.00 96.38 82 THR A N 1
ATOM 712 C CA . THR A 1 82 ? -4.964 7.790 17.374 1.00 96.38 82 THR A CA 1
ATOM 713 C C . THR A 1 82 ? -4.299 7.979 18.737 1.00 96.38 82 THR A C 1
ATOM 715 O O . THR A 1 82 ? -4.956 7.826 19.764 1.00 96.38 82 THR A O 1
ATOM 718 N N . LEU A 1 83 ? -3.013 8.340 18.763 1.00 95.06 83 LEU A N 1
ATOM 719 C CA . LEU A 1 83 ? -2.241 8.539 19.995 1.00 95.06 83 LEU A CA 1
ATOM 720 C C . LEU A 1 83 ? -2.223 9.996 20.477 1.00 95.06 83 LEU A C 1
ATOM 722 O O . LEU A 1 83 ? -1.739 10.265 21.578 1.00 95.06 83 LEU A O 1
ATOM 726 N N . ASN A 1 84 ? -2.710 10.930 19.654 1.00 93.81 84 ASN A N 1
ATOM 727 C CA . ASN A 1 84 ? -2.625 12.377 19.856 1.00 93.81 84 ASN A CA 1
ATOM 728 C C . ASN A 1 84 ? -1.196 12.866 20.177 1.00 93.81 84 ASN A C 1
ATOM 730 O O . ASN A 1 84 ? -0.983 13.759 21.000 1.00 93.81 84 ASN A O 1
ATOM 734 N N . LYS A 1 85 ? -0.191 12.221 19.574 1.00 92.12 85 LYS A N 1
ATOM 735 C CA . LYS A 1 85 ? 1.237 12.507 19.759 1.00 92.12 85 LYS A CA 1
ATOM 736 C C . LYS A 1 85 ? 1.980 12.286 18.454 1.00 92.12 85 LYS A C 1
ATOM 738 O O . LYS A 1 85 ? 1.740 11.294 17.776 1.00 92.12 85 LYS A O 1
ATOM 743 N N . PHE A 1 86 ? 2.931 13.164 18.147 1.00 93.00 86 PHE A N 1
ATOM 744 C CA . PHE A 1 86 ? 3.808 12.980 16.997 1.00 93.00 86 PHE A CA 1
ATOM 745 C C . PHE A 1 86 ? 4.975 12.051 17.346 1.00 93.00 86 PHE A C 1
ATOM 747 O O . PHE A 1 86 ? 5.874 12.433 18.094 1.00 93.00 86 PHE A O 1
ATOM 754 N N . ILE A 1 87 ? 4.946 10.827 16.812 1.00 91.88 87 ILE A N 1
ATOM 755 C CA . ILE A 1 87 ? 6.033 9.846 16.919 1.00 91.88 87 ILE A CA 1
ATOM 756 C C . ILE A 1 87 ? 6.274 9.282 15.509 1.00 91.88 87 ILE A C 1
ATOM 758 O O . ILE A 1 87 ? 5.482 8.451 15.070 1.00 91.88 87 ILE A O 1
ATOM 762 N N . PRO A 1 88 ? 7.323 9.723 14.788 1.00 90.62 88 PRO A N 1
ATOM 763 C CA . PRO A 1 88 ? 7.547 9.398 13.371 1.00 90.62 88 PRO A CA 1
ATOM 764 C C . PRO A 1 88 ? 8.128 7.988 13.147 1.00 90.62 88 PRO A C 1
ATOM 766 O O . PRO A 1 88 ? 9.124 7.798 12.446 1.00 90.62 88 PRO A O 1
ATOM 769 N N . THR A 1 89 ? 7.559 6.980 13.803 1.00 91.19 89 THR A N 1
ATOM 770 C CA . THR A 1 89 ? 8.080 5.608 13.804 1.00 91.19 89 THR A CA 1
ATOM 771 C C . THR A 1 89 ? 8.112 5.015 12.397 1.00 91.19 89 THR A C 1
ATOM 773 O O . THR A 1 89 ? 9.078 4.342 12.032 1.00 91.19 89 THR A O 1
ATOM 776 N N . PHE A 1 90 ? 7.078 5.260 11.589 1.00 91.81 90 PHE A N 1
ATOM 777 C CA . PHE A 1 90 ? 6.940 4.639 10.275 1.00 91.81 90 PHE A CA 1
ATOM 778 C C . PHE A 1 90 ? 7.843 5.296 9.230 1.00 91.81 90 PHE A C 1
ATOM 780 O O . PHE A 1 90 ? 8.391 4.589 8.383 1.00 91.81 90 PHE A O 1
ATOM 787 N N . ILE A 1 91 ? 8.084 6.606 9.315 1.00 92.06 91 ILE A N 1
ATOM 788 C CA . ILE A 1 91 ? 9.093 7.288 8.491 1.00 92.06 91 ILE A CA 1
ATOM 789 C C . ILE A 1 91 ? 10.489 6.709 8.742 1.00 92.06 91 ILE A C 1
ATOM 791 O O . ILE A 1 91 ? 11.200 6.396 7.785 1.00 92.06 91 ILE A O 1
ATOM 795 N N . PHE A 1 92 ? 10.877 6.505 10.004 1.00 90.44 92 PHE A N 1
ATOM 796 C CA . PHE A 1 92 ? 12.182 5.917 10.318 1.00 90.44 92 PHE A CA 1
ATOM 797 C C . PHE A 1 92 ? 12.278 4.448 9.879 1.00 90.44 92 PHE A C 1
ATOM 799 O O . PHE A 1 92 ? 13.259 4.056 9.246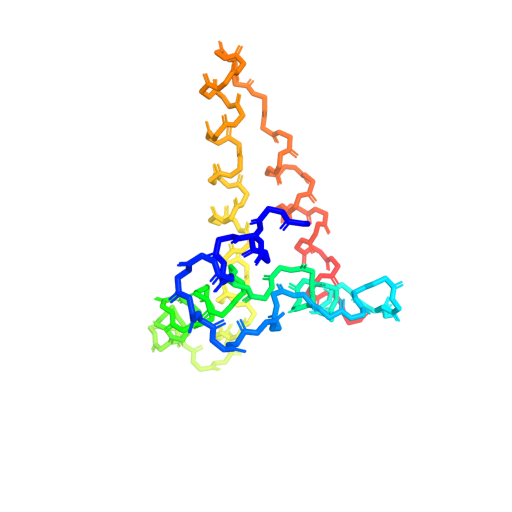 1.00 90.44 92 PHE A O 1
ATOM 806 N N . LEU A 1 93 ? 11.261 3.634 10.170 1.00 89.19 93 LEU A N 1
ATOM 807 C CA . LEU A 1 93 ? 11.299 2.199 9.885 1.00 89.19 93 LEU A CA 1
ATOM 808 C C . LEU A 1 93 ? 11.088 1.884 8.397 1.00 89.19 93 LEU A C 1
ATOM 810 O O . LEU A 1 93 ? 11.895 1.198 7.780 1.00 89.19 93 LEU A O 1
ATOM 814 N N . TYR A 1 94 ? 10.015 2.375 7.788 1.00 85.69 94 TYR A N 1
ATOM 815 C CA . TYR A 1 94 ? 9.667 2.017 6.411 1.00 85.69 94 TYR A CA 1
ATOM 816 C C . TYR A 1 94 ? 10.310 2.958 5.396 1.00 85.69 94 TYR A C 1
ATOM 818 O O . TYR A 1 94 ? 10.818 2.491 4.379 1.00 85.69 94 TYR A O 1
ATOM 826 N N . GLY A 1 95 ? 10.354 4.261 5.693 1.00 85.12 95 GLY A N 1
ATOM 827 C CA . GLY A 1 95 ? 10.979 5.268 4.834 1.00 85.12 95 GLY A CA 1
ATOM 828 C C . GLY A 1 95 ? 12.475 5.035 4.642 1.00 85.12 95 GLY A C 1
ATOM 829 O O . GLY A 1 95 ? 12.944 4.923 3.510 1.00 85.12 95 GLY A O 1
ATOM 830 N N . ILE A 1 96 ? 13.218 4.931 5.747 1.00 86.31 96 ILE A N 1
ATOM 831 C CA . ILE A 1 96 ? 14.679 4.792 5.706 1.00 86.31 96 ILE A CA 1
ATOM 832 C C . ILE A 1 96 ? 15.076 3.322 5.569 1.00 86.31 96 ILE A C 1
ATOM 834 O O . ILE A 1 96 ? 15.636 2.936 4.545 1.00 86.31 96 ILE A O 1
ATOM 838 N N . ILE A 1 97 ? 14.769 2.487 6.567 1.00 85.69 97 ILE A N 1
ATOM 839 C CA . ILE A 1 97 ? 15.251 1.097 6.596 1.00 85.69 97 ILE A CA 1
ATOM 840 C C . ILE A 1 97 ? 14.594 0.280 5.471 1.00 85.69 97 ILE A C 1
ATOM 842 O O . ILE A 1 97 ? 15.289 -0.345 4.672 1.00 85.69 97 ILE A O 1
ATOM 846 N N . GLY A 1 98 ? 13.265 0.340 5.346 1.00 82.44 98 GLY A N 1
ATOM 847 C CA . GLY A 1 98 ? 12.529 -0.331 4.269 1.00 82.44 98 GLY A CA 1
ATOM 848 C C . GLY A 1 98 ? 12.934 0.145 2.868 1.00 82.44 98 GLY A C 1
ATOM 849 O O . GLY A 1 98 ? 13.119 -0.676 1.969 1.00 82.44 98 GLY A O 1
ATOM 850 N N . GLY A 1 99 ? 13.141 1.454 2.691 1.00 83.94 99 GLY A N 1
ATOM 851 C CA . GLY A 1 99 ? 13.642 2.041 1.447 1.00 83.94 99 GLY A CA 1
ATOM 852 C C . GLY A 1 99 ? 15.024 1.519 1.051 1.00 83.94 99 GLY A C 1
ATOM 853 O O . GLY A 1 99 ? 15.230 1.156 -0.107 1.00 83.94 99 GLY A O 1
ATOM 854 N N . MET A 1 100 ? 15.952 1.402 2.006 1.00 84.75 100 MET A N 1
ATOM 855 C CA . MET A 1 100 ? 17.283 0.840 1.753 1.00 84.75 100 MET A CA 1
ATOM 856 C C . MET A 1 100 ? 17.200 -0.597 1.222 1.00 84.75 100 MET A C 1
ATOM 858 O O . MET A 1 100 ? 17.793 -0.890 0.186 1.00 84.75 100 MET A O 1
ATOM 862 N N . TYR A 1 101 ? 16.409 -1.466 1.859 1.00 84.00 101 TYR A N 1
ATOM 863 C CA . TYR A 1 101 ? 16.248 -2.865 1.434 1.00 84.00 101 TYR A CA 1
ATOM 864 C C . TYR A 1 101 ? 15.507 -3.050 0.102 1.00 84.00 101 TYR A C 1
ATOM 866 O O . TYR A 1 101 ? 15.583 -4.120 -0.493 1.00 84.00 101 TYR A O 1
ATOM 874 N N . LEU A 1 102 ? 14.768 -2.042 -0.368 1.00 82.31 102 LEU A N 1
ATOM 875 C CA . LEU A 1 102 ? 14.076 -2.084 -1.661 1.00 82.31 102 LEU A CA 1
ATOM 876 C C . LEU A 1 102 ? 14.930 -1.570 -2.826 1.00 82.31 102 LEU A C 1
ATOM 878 O O . LEU A 1 102 ? 14.653 -1.898 -3.979 1.00 82.31 102 LEU A O 1
ATOM 882 N N . ILE A 1 103 ? 15.932 -0.736 -2.541 1.00 76.00 103 ILE A N 1
ATOM 883 C CA . ILE A 1 103 ? 16.804 -0.118 -3.552 1.00 76.00 103 ILE A CA 1
ATOM 884 C C . ILE A 1 103 ? 18.101 -0.913 -3.725 1.00 76.00 103 ILE A C 1
ATOM 886 O O . ILE A 1 103 ? 18.657 -0.937 -4.828 1.00 76.00 103 ILE A O 1
ATOM 890 N N . ILE A 1 104 ? 18.582 -1.528 -2.644 1.00 70.62 104 ILE A N 1
ATOM 891 C CA . ILE A 1 104 ? 19.750 -2.405 -2.647 1.00 70.62 104 ILE A CA 1
ATOM 892 C C . ILE A 1 104 ? 19.285 -3.792 -3.133 1.00 70.62 104 ILE A C 1
ATOM 894 O O . ILE A 1 104 ? 18.312 -4.305 -2.580 1.00 70.62 104 ILE A O 1
ATOM 898 N N . PRO A 1 105 ? 19.901 -4.351 -4.193 1.00 56.72 105 PRO A N 1
ATOM 899 C CA . PRO A 1 105 ? 19.526 -5.651 -4.750 1.00 56.72 105 PRO A CA 1
ATOM 900 C C . PRO A 1 105 ? 19.774 -6.815 -3.785 1.00 56.72 105 PRO A C 1
ATOM 902 O O . PRO A 1 105 ? 20.717 -6.719 -2.965 1.00 56.72 105 PRO A O 1
#